Protein AF-A0A0H5LRW3-F1 (afdb_monomer_lite)

Foldseek 3Di:
DDDDDDDDPPPPPPDPAPPAFDDQDQAQWWKWWAFCDDDDLLCPCHGWIKTWHHHPPQKIKIAGPVPGDIFMWGWDKDDPGRQWIKIWIWGDDDPWIKTKMWIGGDPHHFKGKIKIWTCGTDSHTHIGITMMGIDD

Radius of gyration: 20.88 Å; chains: 1; bounding box: 68×50×56 Å

Sequence (136 aa):
MKKLLFVITLCSIGTAGATCNVPENIEGKDFIMAISASYSPTNPMAGNVYKMQYRGDKKYNYKVLNNGNDYSGQYQYKRIADNIGIISSEEMFGEKLAKYTLTLICDNENSGVYFYQQSDGVAGNRSNTSHYYLLN

Secondary structure (DSSP, 8-state):
------------------SS---S--TTEEEEEE--SPPBTTBTTTT-EEEEEE-TTSEEEEEETTT--EEEEEEEEEEEETTEEEEEEEEEETTEEEEEEEEEEEEETTEEEEEEEEEESTT-SEEEEEEEEEE-

pLDDT: mean 87.14, std 14.28, range [41.44, 98.56]

Structure (mmCIF, N/CA/C/O backbone):
data_AF-A0A0H5LRW3-F1
#
_entry.id   AF-A0A0H5LRW3-F1
#
loop_
_atom_site.group_PDB
_atom_site.id
_atom_site.type_symbol
_atom_site.label_atom_id
_atom_site.label_alt_id
_atom_site.label_comp_id
_atom_site.label_asym_id
_atom_site.label_entity_id
_atom_site.label_seq_id
_atom_site.pdbx_PDB_ins_code
_atom_site.Cartn_x
_atom_site.Cartn_y
_atom_site.Cartn_z
_atom_site.occupancy
_atom_site.B_iso_or_equiv
_atom_site.auth_seq_id
_atom_site.auth_comp_id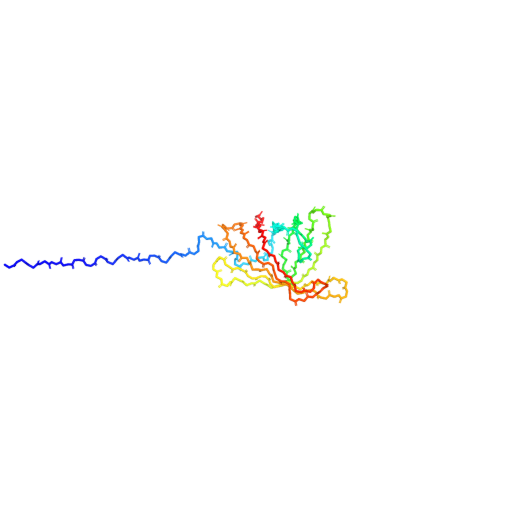
_atom_site.auth_asym_id
_atom_site.auth_atom_id
_atom_site.pdbx_PDB_model_num
ATOM 1 N N . MET A 1 1 ? -50.792 -36.396 37.179 1.00 41.44 1 MET A N 1
ATOM 2 C CA . MET A 1 1 ? -50.216 -36.261 35.822 1.00 41.44 1 MET A CA 1
ATOM 3 C C . MET A 1 1 ? -49.320 -35.022 35.805 1.00 41.44 1 MET A C 1
ATOM 5 O O . MET A 1 1 ? -49.843 -33.917 35.832 1.00 41.44 1 MET A O 1
ATOM 9 N N . LYS A 1 2 ? -47.991 -35.183 35.899 1.00 41.44 2 LYS A N 1
ATOM 10 C CA . LYS A 1 2 ? -47.026 -34.065 35.941 1.00 41.44 2 LYS A CA 1
ATOM 11 C C . LYS A 1 2 ? -46.694 -33.634 34.508 1.00 41.44 2 LYS A C 1
ATOM 13 O O . LYS A 1 2 ? -46.124 -34.422 33.763 1.00 41.44 2 LYS A O 1
ATOM 18 N N . LYS A 1 3 ? -47.071 -32.412 34.122 1.00 45.62 3 LYS A N 1
ATOM 19 C CA . LYS A 1 3 ? -46.666 -31.801 32.848 1.00 45.62 3 LYS A CA 1
ATOM 20 C C . LYS A 1 3 ? -45.232 -31.289 32.992 1.00 45.62 3 LYS A C 1
ATOM 22 O O . LYS A 1 3 ? -44.994 -30.356 33.752 1.00 45.62 3 LYS A O 1
ATOM 27 N N . LEU A 1 4 ? -44.290 -31.929 32.302 1.00 50.56 4 LEU A N 1
ATOM 28 C CA . LEU A 1 4 ? -42.919 -31.444 32.165 1.00 50.56 4 LEU A CA 1
ATOM 29 C C . LEU A 1 4 ? -42.916 -30.339 31.097 1.00 50.56 4 LEU A C 1
ATOM 31 O O . LEU A 1 4 ? -43.215 -30.610 29.936 1.00 50.56 4 LEU A O 1
ATOM 35 N N . LEU A 1 5 ? -42.626 -29.099 31.490 1.00 54.31 5 LEU A N 1
ATOM 36 C CA . LEU A 1 5 ? -42.370 -28.003 30.555 1.00 54.31 5 LEU A CA 1
ATOM 37 C C . LEU A 1 5 ? -40.896 -28.051 30.144 1.00 54.31 5 LEU A C 1
ATOM 39 O O . LEU A 1 5 ? -40.011 -27.859 30.975 1.00 54.31 5 LEU A O 1
ATOM 43 N N . PHE A 1 6 ? -40.647 -28.320 28.864 1.00 52.88 6 PHE A N 1
ATOM 44 C CA . PHE A 1 6 ? -39.332 -28.174 28.248 1.00 52.88 6 PHE A CA 1
ATOM 45 C C . PHE A 1 6 ? -39.111 -26.691 27.935 1.00 52.88 6 PHE A C 1
ATOM 47 O O . PHE A 1 6 ? -39.787 -26.124 27.077 1.00 52.88 6 PHE A O 1
ATOM 54 N N . VAL A 1 7 ? -38.185 -26.054 28.649 1.00 65.38 7 VAL A N 1
ATOM 55 C CA . VAL A 1 7 ? -37.696 -24.713 28.315 1.00 65.38 7 VAL A CA 1
ATOM 56 C C . VAL A 1 7 ? -36.629 -24.882 27.237 1.00 65.38 7 VAL A C 1
ATOM 58 O O . VAL A 1 7 ? -35.582 -25.475 27.486 1.00 65.38 7 VAL A O 1
ATOM 61 N N . ILE A 1 8 ? -36.911 -24.405 26.024 1.00 63.72 8 ILE A N 1
ATOM 62 C CA . ILE A 1 8 ? -35.929 -24.347 24.940 1.00 63.72 8 ILE A CA 1
ATOM 63 C C . ILE A 1 8 ? -35.132 -23.058 25.132 1.00 63.72 8 ILE A C 1
ATOM 65 O O . ILE A 1 8 ? -35.590 -21.969 24.790 1.00 63.72 8 ILE A O 1
ATOM 69 N N . THR A 1 9 ? -33.944 -23.181 25.714 1.00 63.44 9 THR A N 1
ATOM 70 C CA . THR A 1 9 ? -32.976 -22.087 25.800 1.00 63.44 9 THR A CA 1
ATOM 71 C C . THR A 1 9 ? -32.379 -21.869 24.410 1.00 63.44 9 THR A C 1
ATOM 73 O O . THR A 1 9 ? -31.533 -22.642 23.964 1.00 63.44 9 THR A O 1
ATOM 76 N N . LEU A 1 10 ? -32.840 -20.838 23.696 1.00 58.66 10 LEU A N 1
ATOM 77 C CA . LEU A 1 10 ? -32.171 -20.349 22.489 1.00 58.66 10 LEU A CA 1
ATOM 78 C C . LEU A 1 10 ? -30.813 -19.763 22.906 1.00 58.66 10 LEU A C 1
ATOM 80 O O . LEU A 1 10 ? -30.738 -18.632 23.383 1.00 58.66 10 LEU A O 1
ATOM 84 N N . CYS A 1 11 ? -29.734 -20.528 22.746 1.00 56.44 11 CYS A N 1
ATOM 85 C CA . CYS A 1 11 ? -28.394 -19.952 22.734 1.00 56.44 11 CYS A CA 1
ATOM 86 C C . CYS A 1 11 ? -28.262 -19.108 21.465 1.00 56.44 11 CYS A C 1
ATOM 88 O O . CYS A 1 11 ? -28.136 -19.648 20.366 1.00 56.44 11 CYS A O 1
ATOM 90 N N . SER A 1 12 ? -28.307 -17.786 21.616 1.00 57.75 12 SER A N 1
ATOM 91 C CA . SER A 1 12 ? -27.930 -16.844 20.568 1.00 57.75 12 SER A CA 1
ATOM 92 C C . SER A 1 12 ? -26.474 -17.104 20.190 1.00 57.75 12 SER A C 1
ATOM 94 O O . SER A 1 12 ? -25.557 -16.735 20.923 1.00 57.75 12 SER A O 1
ATOM 96 N N . ILE A 1 13 ? -26.257 -17.783 19.066 1.00 62.47 13 ILE A N 1
ATOM 97 C CA . ILE A 1 13 ? -24.934 -17.930 18.466 1.00 62.47 13 ILE A CA 1
ATOM 98 C C . ILE A 1 13 ? -24.568 -16.537 17.954 1.00 62.47 13 ILE A C 1
ATOM 100 O O . ILE A 1 13 ? -25.028 -16.117 16.894 1.00 62.47 13 ILE A O 1
ATOM 104 N N . GLY A 1 14 ? -23.828 -15.775 18.760 1.00 55.84 14 GLY A N 1
ATOM 105 C CA . GLY A 1 14 ? -23.290 -14.491 18.335 1.00 55.84 14 GLY A CA 1
ATOM 106 C C . GLY A 1 14 ? -22.438 -14.708 17.091 1.00 55.84 14 GLY A C 1
ATOM 107 O O . GLY A 1 14 ? -21.555 -15.565 17.078 1.00 55.84 14 GLY A O 1
ATOM 108 N N . THR A 1 15 ? -22.717 -13.961 16.02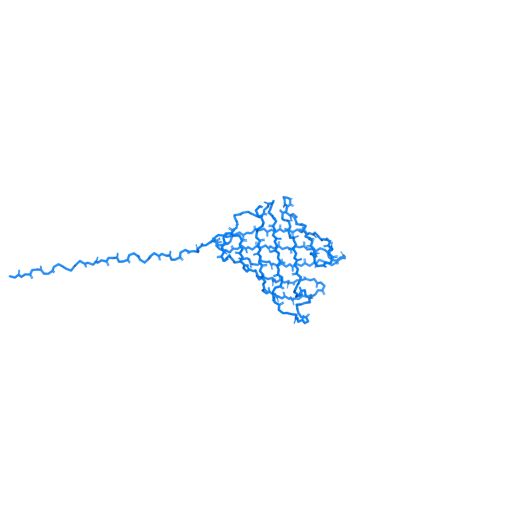8 1.00 59.22 15 THR A N 1
ATOM 109 C CA . THR A 1 15 ? -21.828 -13.896 14.871 1.00 59.22 15 THR A CA 1
ATOM 110 C C . THR A 1 15 ? -20.487 -13.365 15.361 1.00 59.22 15 THR A C 1
ATOM 112 O O . THR A 1 15 ? -20.425 -12.234 15.844 1.00 59.22 15 THR A O 1
ATOM 115 N N . ALA A 1 16 ? -19.431 -14.174 15.282 1.00 61.34 16 ALA A N 1
ATOM 116 C CA . ALA A 1 16 ? -18.072 -13.706 15.514 1.00 61.34 16 ALA A CA 1
ATOM 117 C C . ALA A 1 16 ? -17.736 -12.684 14.417 1.00 61.34 16 ALA A C 1
ATOM 119 O O . ALA A 1 16 ? -17.344 -13.052 13.311 1.00 61.34 16 ALA A O 1
ATOM 120 N N . GLY A 1 17 ? -18.003 -11.407 14.697 1.00 63.78 17 GLY A N 1
ATOM 121 C CA . GLY A 1 17 ? -17.584 -10.298 13.851 1.00 63.78 17 GLY A CA 1
ATOM 122 C C . GLY A 1 17 ? -16.064 -10.217 13.819 1.00 63.78 17 GLY A C 1
ATOM 123 O O . GLY A 1 17 ? -15.387 -10.734 14.713 1.00 63.78 17 GLY A O 1
ATOM 124 N N . ALA A 1 18 ? -15.524 -9.579 12.783 1.00 70.25 18 ALA A N 1
ATOM 125 C CA . ALA A 1 18 ? -14.104 -9.282 12.757 1.00 70.25 18 ALA A CA 1
ATOM 126 C C . ALA A 1 18 ? -13.707 -8.521 14.032 1.00 70.25 18 ALA A C 1
ATOM 128 O O . ALA A 1 18 ? -14.399 -7.602 14.465 1.00 70.25 18 ALA A O 1
ATOM 129 N N . THR A 1 19 ? -12.596 -8.917 14.648 1.00 87.69 19 THR A N 1
ATOM 130 C CA . THR A 1 19 ? -12.130 -8.340 15.919 1.00 87.69 19 THR A CA 1
ATOM 131 C C . THR A 1 19 ? -11.384 -7.020 15.741 1.00 87.69 19 THR A C 1
ATOM 133 O O . THR A 1 19 ? -10.921 -6.447 16.723 1.00 87.69 19 THR A O 1
ATOM 136 N N . CYS A 1 20 ? -11.221 -6.573 14.499 1.00 94.69 20 CYS A N 1
ATOM 137 C CA . CYS A 1 20 ? -10.535 -5.349 14.129 1.00 94.69 20 CYS A CA 1
ATOM 138 C C . CYS A 1 20 ? -11.128 -4.784 12.846 1.00 94.69 20 CYS A C 1
ATOM 140 O O . CYS A 1 20 ? -11.785 -5.502 12.081 1.00 94.69 20 CYS A O 1
ATOM 142 N N . ASN A 1 21 ? -10.827 -3.516 12.591 1.00 96.38 21 ASN A N 1
ATOM 143 C CA . ASN A 1 21 ? -11.214 -2.847 11.365 1.00 96.38 21 ASN A CA 1
ATOM 144 C C . ASN A 1 21 ? -9.997 -2.362 10.578 1.00 96.38 21 ASN A C 1
ATOM 146 O O . ASN A 1 21 ? -9.032 -1.842 11.135 1.00 96.38 21 ASN A O 1
ATOM 150 N N . VAL A 1 22 ? -10.067 -2.466 9.253 1.00 97.38 22 VAL A N 1
ATOM 151 C CA . VAL A 1 22 ? -9.261 -1.595 8.394 1.00 97.38 22 VAL A CA 1
ATOM 152 C C . VAL A 1 22 ? -9.907 -0.202 8.356 1.00 97.38 22 VAL A C 1
ATOM 154 O O . VAL A 1 22 ? -11.130 -0.084 8.511 1.00 97.38 22 VAL A O 1
ATOM 157 N N . PRO A 1 23 ? -9.134 0.871 8.111 1.00 96.25 23 PRO A N 1
ATOM 158 C CA . PRO A 1 23 ? -9.684 2.221 8.074 1.00 96.25 23 PRO A CA 1
ATOM 159 C C . PRO A 1 23 ? -10.827 2.379 7.065 1.00 96.25 23 PRO A C 1
ATOM 161 O O . PRO A 1 23 ? -10.791 1.810 5.976 1.00 96.25 23 PRO A O 1
ATOM 164 N N . GLU A 1 24 ? -11.815 3.218 7.374 1.00 96.25 24 GLU A N 1
ATOM 165 C CA . GLU A 1 24 ? -12.861 3.593 6.405 1.00 96.25 24 GLU A CA 1
ATOM 166 C C . GLU A 1 24 ? -12.306 4.383 5.223 1.00 96.25 24 GLU A C 1
ATOM 168 O O . GLU A 1 24 ? -12.762 4.240 4.090 1.00 96.25 24 GLU A O 1
ATOM 173 N N . ASN A 1 25 ? -11.281 5.184 5.498 1.00 95.88 25 ASN A N 1
ATOM 174 C CA . ASN A 1 25 ? -10.533 5.955 4.528 1.00 95.88 25 ASN A CA 1
ATOM 175 C C . ASN A 1 25 ? -9.045 5.900 4.884 1.00 95.88 25 ASN A C 1
ATOM 177 O O . ASN A 1 25 ? -8.681 5.887 6.064 1.00 95.88 25 ASN A O 1
ATOM 181 N N . ILE A 1 26 ? -8.194 5.894 3.861 1.00 96.94 26 ILE A N 1
ATOM 182 C CA . ILE A 1 26 ? -6.736 5.912 4.013 1.00 96.94 26 ILE A CA 1
ATOM 183 C C . ILE A 1 26 ? -6.107 7.246 3.607 1.00 96.94 26 ILE A C 1
ATOM 185 O O . ILE A 1 26 ? -4.912 7.425 3.803 1.00 96.94 26 ILE A O 1
ATOM 189 N N . GLU A 1 27 ? -6.888 8.192 3.081 1.00 96.88 27 GLU A N 1
ATOM 190 C CA . GLU A 1 27 ? -6.397 9.535 2.774 1.00 96.88 27 GLU A CA 1
ATOM 191 C C . GLU A 1 27 ? -5.813 10.222 4.018 1.00 96.88 27 GLU A C 1
ATOM 193 O O . GLU A 1 27 ? -6.403 10.202 5.099 1.00 96.88 27 GLU A O 1
ATOM 198 N N . GLY A 1 28 ? -4.642 10.835 3.856 1.00 95.19 28 GLY A N 1
ATOM 199 C CA . GLY A 1 28 ? -3.887 11.493 4.917 1.00 95.19 28 GLY A CA 1
ATOM 200 C C . GLY A 1 28 ? -3.175 10.532 5.869 1.00 95.19 28 GLY A C 1
ATOM 201 O O . GLY A 1 28 ? -2.591 10.998 6.843 1.00 95.19 28 GLY A O 1
ATOM 202 N N . LYS A 1 29 ? -3.220 9.216 5.623 1.00 95.50 29 LYS A N 1
ATOM 203 C CA . LYS A 1 29 ? -2.601 8.215 6.495 1.00 95.50 29 LYS A CA 1
ATOM 204 C C . LYS A 1 29 ? -1.258 7.738 5.956 1.00 95.50 29 LYS A C 1
ATOM 206 O O . LYS A 1 29 ? -1.088 7.501 4.755 1.00 95.50 29 LYS A O 1
ATOM 211 N N . ASP A 1 30 ? -0.342 7.520 6.891 1.00 97.00 30 ASP A N 1
ATOM 212 C CA . ASP A 1 30 ? 0.969 6.944 6.634 1.00 97.00 30 ASP A CA 1
ATOM 213 C C . ASP A 1 30 ? 0.967 5.454 7.017 1.00 97.00 30 ASP A C 1
ATOM 215 O O . ASP A 1 30 ? 0.469 5.061 8.073 1.00 97.00 30 ASP A O 1
ATOM 219 N N . PHE A 1 31 ? 1.563 4.619 6.171 1.00 97.88 31 PHE A N 1
ATOM 220 C CA . PHE A 1 31 ? 1.738 3.189 6.409 1.00 97.88 31 PHE A CA 1
ATOM 22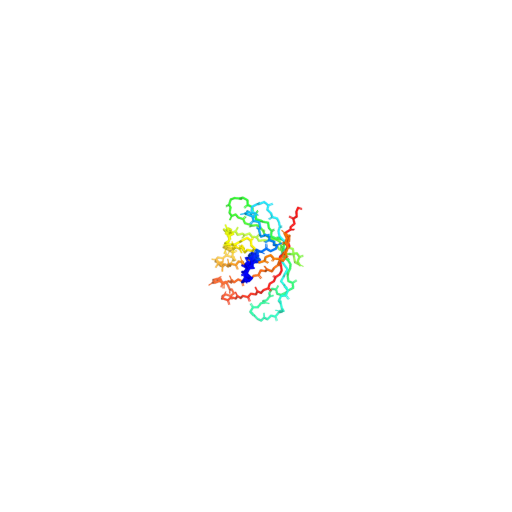1 C C . PHE A 1 31 ? 3.215 2.814 6.328 1.00 97.88 31 PHE A C 1
ATOM 223 O O . PHE A 1 31 ? 3.928 3.247 5.422 1.00 97.88 31 PHE A O 1
ATOM 230 N N . ILE A 1 32 ? 3.660 1.939 7.222 1.00 97.75 32 ILE A N 1
ATOM 231 C CA . ILE A 1 32 ? 4.880 1.156 7.046 1.00 97.75 32 ILE A CA 1
ATOM 232 C C . ILE A 1 32 ? 4.503 -0.171 6.402 1.00 97.75 32 ILE A C 1
ATOM 234 O O . ILE A 1 32 ? 3.733 -0.936 6.972 1.00 97.75 32 ILE A O 1
ATOM 238 N N . MET A 1 33 ? 5.066 -0.453 5.232 1.00 96.44 33 MET A N 1
ATOM 239 C CA . MET A 1 33 ? 4.878 -1.699 4.494 1.00 96.44 33 MET A CA 1
ATOM 240 C C . MET A 1 33 ? 6.184 -2.486 4.542 1.00 96.44 33 MET A C 1
ATOM 242 O O . MET A 1 33 ? 7.164 -2.093 3.912 1.00 96.44 33 MET A O 1
ATOM 246 N N . ALA A 1 34 ? 6.213 -3.581 5.294 1.00 94.38 34 ALA A N 1
ATOM 247 C CA . ALA A 1 34 ? 7.404 -4.401 5.488 1.00 94.38 34 ALA A CA 1
ATOM 248 C C . ALA A 1 34 ? 7.278 -5.711 4.707 1.00 94.38 34 ALA A C 1
ATOM 250 O O . ALA A 1 34 ? 6.404 -6.536 4.997 1.00 94.38 34 ALA A O 1
ATOM 251 N N . ILE A 1 35 ? 8.145 -5.909 3.711 1.00 89.75 35 ILE A N 1
ATOM 252 C CA . ILE A 1 35 ? 8.142 -7.129 2.900 1.00 89.75 35 ILE A CA 1
ATOM 253 C C . ILE A 1 35 ? 8.808 -8.262 3.681 1.00 89.75 35 ILE A C 1
ATOM 255 O O . ILE A 1 35 ? 10.029 -8.414 3.659 1.00 89.75 35 ILE A O 1
ATOM 259 N N . SER A 1 36 ? 7.986 -9.060 4.366 1.00 81.31 36 SER A N 1
ATOM 260 C CA . SER A 1 36 ? 8.421 -10.191 5.195 1.00 81.31 36 SER A CA 1
ATOM 261 C C . SER A 1 36 ? 8.606 -11.500 4.421 1.00 81.31 36 SER A C 1
ATOM 263 O O . SER A 1 36 ? 9.291 -12.399 4.907 1.00 81.31 36 SER A O 1
ATOM 265 N N . ALA A 1 37 ? 8.037 -11.624 3.217 1.00 77.56 37 ALA A N 1
ATOM 266 C CA . ALA A 1 37 ? 8.259 -12.792 2.367 1.00 77.56 37 ALA A CA 1
ATOM 267 C C . ALA A 1 37 ? 9.736 -12.908 1.958 1.00 77.56 37 ALA A C 1
ATOM 269 O O . ALA A 1 37 ? 10.366 -11.915 1.584 1.00 77.56 37 ALA A O 1
ATOM 270 N N . SER A 1 38 ? 10.270 -14.133 1.989 1.00 76.31 38 SER A N 1
ATOM 271 C CA . SER A 1 38 ? 11.652 -14.422 1.598 1.00 76.31 38 SER A CA 1
ATOM 272 C C . SER A 1 38 ? 11.943 -14.023 0.149 1.00 76.31 38 SER A C 1
ATOM 274 O O . SER A 1 38 ? 11.046 -13.961 -0.699 1.00 76.31 38 SER A O 1
ATOM 276 N N . TYR A 1 39 ? 13.221 -13.766 -0.131 1.00 74.50 39 TYR A N 1
ATOM 277 C CA . TYR A 1 39 ? 13.686 -13.461 -1.479 1.00 74.50 39 TYR A CA 1
ATOM 278 C C . TYR A 1 39 ? 13.426 -14.630 -2.428 1.00 74.50 39 TYR A C 1
ATOM 280 O O . TYR A 1 39 ? 13.713 -15.787 -2.118 1.00 74.50 39 TYR A O 1
ATOM 288 N N . SER A 1 40 ? 12.942 -14.303 -3.618 1.00 71.44 40 SER A N 1
ATOM 289 C CA . SER A 1 40 ? 12.915 -15.195 -4.770 1.00 71.44 40 SER A CA 1
ATOM 290 C C . SER A 1 40 ? 13.035 -14.353 -6.045 1.00 71.44 40 SER A C 1
ATOM 292 O O . SER A 1 40 ? 12.793 -13.143 -5.996 1.00 71.44 40 SER A O 1
ATOM 294 N N . PRO A 1 41 ? 13.330 -14.948 -7.214 1.00 71.81 41 PRO A N 1
ATOM 295 C CA . PRO A 1 41 ? 13.288 -14.216 -8.482 1.00 71.81 41 PRO A CA 1
ATOM 296 C C . PRO A 1 41 ? 11.940 -13.519 -8.749 1.00 71.81 41 PRO A C 1
ATOM 298 O O . PRO A 1 41 ? 11.894 -12.503 -9.435 1.00 71.81 41 PRO A O 1
ATOM 301 N N . THR A 1 42 ? 10.846 -14.030 -8.175 1.00 70.38 42 THR A N 1
ATOM 302 C CA . THR A 1 42 ? 9.500 -13.443 -8.273 1.00 70.38 42 THR A CA 1
ATOM 303 C C . THR A 1 42 ? 9.200 -12.414 -7.173 1.00 70.38 42 THR A C 1
ATOM 305 O O . THR A 1 42 ? 8.225 -11.674 -7.284 1.00 70.38 42 THR A O 1
ATOM 308 N N . ASN A 1 43 ? 10.036 -12.330 -6.132 1.00 70.06 43 ASN A N 1
ATOM 309 C CA . ASN A 1 43 ? 9.985 -11.341 -5.055 1.00 70.06 43 ASN A CA 1
ATOM 310 C C . ASN A 1 43 ? 11.375 -10.705 -4.833 1.00 70.06 43 ASN A C 1
ATOM 312 O O . ASN A 1 43 ? 12.027 -10.952 -3.812 1.00 70.06 43 ASN A O 1
ATOM 316 N N . PRO A 1 44 ? 11.846 -9.861 -5.768 1.00 71.62 44 PRO A N 1
ATOM 317 C CA . PRO A 1 44 ? 13.150 -9.215 -5.638 1.00 71.62 44 PRO A CA 1
ATOM 318 C C . PRO A 1 44 ? 13.198 -8.182 -4.504 1.00 71.62 44 PRO A C 1
ATOM 320 O O . PRO A 1 44 ? 14.272 -7.704 -4.159 1.00 71.62 44 PRO A O 1
ATOM 323 N N . MET A 1 45 ? 12.043 -7.824 -3.932 1.00 79.44 45 MET A N 1
ATOM 324 C CA . MET A 1 45 ? 11.911 -6.745 -2.955 1.00 79.44 45 MET A CA 1
ATOM 325 C C . MET A 1 45 ? 11.905 -7.234 -1.499 1.00 79.44 45 MET A C 1
ATOM 327 O O . MET A 1 45 ? 11.604 -6.452 -0.599 1.00 79.44 45 MET A O 1
ATOM 331 N N . ALA A 1 46 ? 12.203 -8.512 -1.257 1.00 83.00 46 ALA A N 1
ATOM 332 C CA . ALA A 1 46 ? 12.259 -9.089 0.083 1.00 83.00 46 ALA A CA 1
ATOM 333 C C . ALA A 1 46 ? 13.135 -8.269 1.043 1.00 83.00 46 ALA A C 1
ATOM 335 O O . ALA A 1 46 ? 14.240 -7.858 0.693 1.00 83.00 46 ALA A O 1
ATOM 336 N N . GLY A 1 47 ? 12.638 -8.040 2.261 1.00 85.06 47 GLY A N 1
ATOM 337 C CA . GLY A 1 47 ? 13.336 -7.266 3.290 1.00 85.06 47 GLY A CA 1
ATOM 338 C C . GLY A 1 47 ? 13.267 -5.745 3.119 1.00 85.06 47 GLY A C 1
ATOM 339 O O . GLY A 1 47 ? 13.749 -5.019 3.991 1.00 85.06 47 GLY A O 1
ATOM 340 N N . ASN A 1 48 ? 12.658 -5.236 2.042 1.00 90.31 48 ASN A N 1
ATOM 341 C CA . ASN A 1 48 ? 12.411 -3.804 1.928 1.00 90.31 48 ASN A CA 1
ATOM 342 C C . ASN A 1 48 ? 11.291 -3.351 2.862 1.00 90.31 48 ASN A C 1
ATOM 344 O O . ASN A 1 48 ? 10.290 -4.044 3.072 1.00 90.31 48 ASN A O 1
ATOM 348 N N . VAL A 1 49 ? 11.461 -2.137 3.368 1.00 94.56 49 VAL A N 1
ATOM 349 C CA . VAL A 1 49 ? 10.476 -1.418 4.162 1.00 94.56 49 VAL A CA 1
ATOM 350 C C . VAL A 1 49 ? 10.141 -0.120 3.446 1.00 94.56 49 VAL A C 1
ATOM 352 O O . VAL A 1 49 ? 11.027 0.671 3.110 1.00 94.56 49 VAL A O 1
ATOM 355 N N . TYR A 1 50 ? 8.854 0.109 3.222 1.00 95.75 50 TYR A N 1
ATOM 356 C CA . TYR A 1 50 ? 8.354 1.327 2.599 1.00 95.75 50 TYR A CA 1
ATOM 357 C C . TYR A 1 50 ? 7.579 2.153 3.605 1.00 95.75 50 TYR A C 1
ATOM 359 O O . TYR A 1 50 ? 6.748 1.616 4.332 1.00 95.75 50 TYR A O 1
ATOM 367 N N . LYS A 1 51 ? 7.798 3.466 3.598 1.00 97.44 51 LYS A N 1
ATOM 368 C CA . LYS A 1 51 ? 6.856 4.412 4.188 1.00 97.44 51 LYS A CA 1
ATOM 369 C C . LYS A 1 51 ? 5.953 4.931 3.075 1.00 97.44 51 LYS A C 1
ATOM 371 O O . LYS A 1 51 ? 6.395 5.758 2.283 1.00 97.44 51 LYS A O 1
ATOM 376 N N . MET A 1 52 ? 4.725 4.430 3.010 1.00 97.62 52 MET A N 1
ATOM 377 C CA . MET A 1 52 ? 3.679 4.898 2.099 1.00 97.62 52 MET A CA 1
ATOM 378 C C . MET A 1 52 ? 2.914 6.049 2.748 1.00 97.62 52 MET A C 1
ATOM 380 O O . MET A 1 52 ? 2.570 5.970 3.923 1.00 97.62 52 MET A O 1
ATOM 384 N N . GLN A 1 53 ? 2.589 7.073 1.973 1.00 97.56 53 GLN A N 1
ATOM 385 C CA . GLN A 1 53 ? 1.690 8.151 2.359 1.00 97.56 53 GLN A CA 1
ATOM 386 C C . GLN A 1 53 ? 0.590 8.265 1.309 1.00 97.56 53 GLN A C 1
ATOM 388 O O . GLN A 1 53 ? 0.859 8.644 0.166 1.00 97.56 53 GLN A O 1
ATOM 393 N N . TYR A 1 54 ? -0.647 7.967 1.698 1.00 97.12 54 TYR A N 1
ATOM 394 C CA . TYR A 1 54 ? -1.814 8.116 0.832 1.00 97.12 54 TYR A CA 1
ATOM 395 C C . TYR A 1 54 ? -2.361 9.527 0.980 1.00 97.12 54 TYR A C 1
ATOM 397 O O . TYR A 1 54 ? -2.826 9.920 2.044 1.00 97.12 54 TYR A O 1
ATOM 405 N N . ARG A 1 55 ? -2.277 10.323 -0.077 1.00 95.12 55 ARG A N 1
ATOM 406 C CA . ARG A 1 55 ? -2.652 11.737 -0.066 1.00 95.12 55 ARG A CA 1
ATOM 407 C C . ARG A 1 55 ? -4.065 11.920 -0.614 1.00 95.12 55 ARG A C 1
ATOM 409 O O . ARG A 1 55 ? -4.606 11.035 -1.284 1.00 95.12 55 ARG A O 1
ATOM 416 N N . GLY A 1 56 ? -4.656 13.080 -0.340 1.00 90.50 56 GLY A N 1
ATOM 417 C CA . GLY A 1 56 ? -5.827 13.533 -1.093 1.00 90.50 56 GLY A CA 1
ATOM 418 C C . GLY A 1 56 ? -5.451 13.791 -2.540 1.00 90.50 56 GLY A C 1
ATOM 419 O O . GLY A 1 56 ? -4.279 14.030 -2.793 1.00 90.50 56 GLY A O 1
ATOM 420 N N . ASP A 1 57 ? -6.441 13.764 -3.441 1.00 92.81 57 ASP A N 1
ATOM 421 C CA . ASP A 1 57 ? -6.309 13.770 -4.915 1.00 92.81 57 ASP A CA 1
ATOM 422 C C . ASP A 1 57 ? -6.065 12.408 -5.595 1.00 92.81 57 ASP A C 1
ATOM 424 O O . ASP A 1 57 ? -5.816 12.360 -6.800 1.00 92.81 57 ASP A O 1
ATOM 428 N N . LYS A 1 58 ? -6.224 11.300 -4.855 1.00 95.44 58 LYS A N 1
ATOM 429 C CA . LYS A 1 58 ? -5.988 9.924 -5.333 1.00 95.44 58 LYS A CA 1
ATOM 430 C C . LYS A 1 58 ? -4.522 9.627 -5.670 1.00 95.44 58 LYS A C 1
ATOM 432 O O . LYS A 1 58 ? -4.262 8.704 -6.439 1.00 95.44 58 LYS A O 1
ATOM 437 N N . LYS A 1 59 ? -3.553 10.344 -5.091 1.00 97.25 59 LYS A N 1
ATOM 438 C CA . LYS A 1 59 ? -2.121 10.016 -5.207 1.00 97.25 59 LYS A CA 1
ATOM 439 C C . LYS A 1 59 ? -1.525 9.471 -3.924 1.00 97.25 59 LYS A C 1
ATOM 441 O O . LYS A 1 59 ? -1.933 9.824 -2.824 1.00 97.25 59 LYS A O 1
ATOM 446 N N . TYR A 1 60 ? -0.490 8.662 -4.062 1.00 97.75 60 TYR A N 1
ATOM 447 C CA . TYR A 1 60 ? 0.385 8.309 -2.955 1.00 97.75 60 TYR A CA 1
ATOM 448 C C . TYR A 1 60 ? 1.823 8.678 -3.287 1.00 97.75 60 TYR A C 1
ATOM 450 O O . TYR A 1 60 ? 2.225 8.713 -4.450 1.00 97.75 60 TYR A O 1
ATOM 458 N N . ASN A 1 61 ? 2.595 8.906 -2.236 1.00 96.94 61 ASN A N 1
ATOM 459 C CA . ASN A 1 61 ? 4.047 8.922 -2.285 1.00 96.94 61 ASN A CA 1
ATOM 460 C C . ASN A 1 61 ? 4.554 7.756 -1.446 1.00 96.94 61 ASN A C 1
ATOM 462 O O . ASN A 1 61 ? 3.909 7.383 -0.464 1.00 96.94 61 ASN A O 1
ATOM 466 N N . TYR A 1 62 ? 5.717 7.209 -1.768 1.00 96.50 62 TYR A N 1
ATOM 467 C CA . TYR A 1 62 ? 6.403 6.351 -0.819 1.00 96.50 62 TYR A CA 1
ATOM 468 C C . TYR A 1 62 ? 7.905 6.479 -0.887 1.00 96.50 62 TYR A C 1
ATOM 470 O O . TYR A 1 62 ? 8.487 6.721 -1.942 1.00 96.50 62 TYR A O 1
ATOM 478 N N . LYS A 1 63 ? 8.512 6.261 0.274 1.00 96.25 63 LYS A N 1
ATOM 479 C CA . LYS A 1 63 ? 9.952 6.187 0.438 1.00 96.25 63 LYS A CA 1
ATOM 480 C C . LYS A 1 63 ? 10.364 4.761 0.735 1.00 96.25 63 LYS A C 1
ATOM 482 O O . LYS A 1 63 ? 9.807 4.127 1.634 1.00 96.25 63 LYS A O 1
ATOM 487 N N . VAL A 1 64 ? 11.379 4.276 0.038 1.00 94.94 64 VAL A N 1
ATOM 488 C CA . VAL A 1 64 ? 12.070 3.037 0.384 1.00 94.94 64 VAL A CA 1
ATOM 489 C C . VAL A 1 64 ? 13.064 3.347 1.488 1.00 94.94 64 VAL A C 1
ATOM 491 O O . VAL A 1 64 ? 14.071 4.012 1.266 1.00 94.94 64 VAL A O 1
ATOM 494 N N . LEU A 1 65 ? 12.788 2.887 2.704 1.00 93.69 65 LEU A N 1
ATOM 495 C CA . LEU A 1 65 ? 13.594 3.247 3.871 1.00 93.69 65 LEU A CA 1
ATOM 496 C C . LEU A 1 65 ? 15.006 2.650 3.811 1.00 93.69 65 LEU A C 1
ATOM 498 O O . LEU A 1 65 ? 15.934 3.241 4.352 1.00 93.69 65 LEU A O 1
ATOM 502 N N . ASN A 1 66 ? 15.179 1.524 3.115 1.00 89.38 66 ASN A N 1
ATOM 503 C CA . ASN A 1 66 ? 16.461 0.830 2.989 1.00 89.38 66 ASN A CA 1
ATOM 504 C C . ASN A 1 66 ? 17.495 1.604 2.155 1.00 89.38 66 ASN A C 1
ATOM 506 O O . ASN A 1 66 ? 18.683 1.525 2.448 1.00 89.38 66 ASN A O 1
ATOM 510 N N . ASN A 1 67 ? 17.066 2.308 1.101 1.00 90.06 67 ASN A N 1
ATOM 511 C CA . ASN A 1 67 ? 17.973 2.986 0.163 1.00 90.06 67 ASN A CA 1
ATOM 512 C C . ASN A 1 67 ? 17.669 4.479 -0.033 1.00 90.06 67 ASN A C 1
ATOM 514 O O . ASN A 1 67 ? 18.437 5.179 -0.682 1.00 90.06 67 ASN A O 1
ATOM 518 N N . GLY A 1 68 ? 16.578 4.974 0.549 1.00 91.00 68 GLY A N 1
ATOM 519 C CA . GLY A 1 68 ? 16.188 6.374 0.516 1.00 91.00 68 GLY A CA 1
ATOM 520 C C . GLY A 1 68 ? 15.437 6.816 -0.737 1.00 91.00 68 GLY A C 1
ATOM 521 O O . GLY A 1 68 ? 15.051 7.978 -0.767 1.00 91.00 68 GLY A O 1
ATOM 522 N N . ASN A 1 69 ? 15.206 5.943 -1.722 1.00 91.94 69 ASN A N 1
ATOM 523 C CA . ASN A 1 69 ? 14.521 6.315 -2.961 1.00 91.94 69 ASN A CA 1
ATOM 524 C C . ASN A 1 69 ? 13.061 6.700 -2.705 1.00 91.94 69 ASN A C 1
ATOM 526 O O . ASN A 1 69 ? 12.371 6.046 -1.920 1.00 91.94 69 ASN A O 1
ATOM 530 N N . ASP A 1 70 ? 12.587 7.692 -3.451 1.00 94.62 70 ASP A N 1
ATOM 531 C CA . ASP A 1 70 ? 11.217 8.186 -3.398 1.00 94.62 70 ASP A CA 1
ATOM 532 C C . ASP A 1 70 ? 10.489 7.907 -4.714 1.00 94.62 70 ASP A C 1
ATOM 534 O O . ASP A 1 70 ? 11.045 8.044 -5.805 1.00 94.62 70 ASP A O 1
ATOM 538 N N . TYR A 1 71 ? 9.223 7.531 -4.594 1.00 93.94 71 TYR A N 1
ATOM 539 C CA . TYR A 1 71 ? 8.348 7.188 -5.705 1.00 93.94 71 TYR A CA 1
ATOM 540 C C . TYR A 1 71 ? 6.946 7.737 -5.449 1.00 93.94 71 TYR A C 1
ATOM 542 O O . TYR A 1 71 ? 6.591 8.127 -4.331 1.00 93.94 71 TYR A O 1
ATOM 550 N N . SER A 1 72 ? 6.131 7.761 -6.497 1.00 96.31 72 SER A N 1
ATOM 551 C CA . SER A 1 72 ? 4.757 8.243 -6.419 1.00 96.31 72 SER A CA 1
ATOM 552 C C . SER A 1 72 ? 3.878 7.550 -7.444 1.00 96.31 72 SER A C 1
ATOM 554 O O . SER A 1 72 ? 4.356 7.157 -8.508 1.00 96.31 72 SER A O 1
ATOM 556 N N . GLY A 1 73 ? 2.589 7.470 -7.150 1.00 96.69 73 GLY A N 1
ATOM 557 C CA . GLY A 1 73 ? 1.605 6.906 -8.057 1.00 96.69 73 GLY A CA 1
ATOM 558 C C . GLY A 1 73 ? 0.196 7.356 -7.716 1.00 96.69 73 GLY A C 1
ATOM 559 O O . GLY A 1 73 ? -0.017 8.257 -6.901 1.00 96.69 73 GLY A O 1
ATOM 560 N N . GLN A 1 74 ? -0.773 6.725 -8.362 1.00 97.94 74 GLN A N 1
ATOM 561 C CA . GLN A 1 74 ? -2.195 6.944 -8.126 1.00 97.94 74 GLN A CA 1
ATOM 562 C C . GLN A 1 74 ? -2.803 5.734 -7.432 1.00 97.94 74 GLN A C 1
ATOM 564 O O . GLN A 1 74 ? -2.393 4.608 -7.700 1.00 97.94 74 GLN A O 1
ATOM 569 N N . TYR A 1 75 ? -3.794 5.952 -6.570 1.00 98.31 75 TYR A N 1
ATOM 570 C CA . TYR A 1 75 ? -4.498 4.877 -5.883 1.00 98.31 75 TYR A CA 1
ATOM 571 C C . TYR A 1 75 ? -6.012 5.065 -5.854 1.00 98.31 75 TYR A C 1
ATOM 573 O O . TYR A 1 75 ? -6.553 6.166 -5.960 1.00 98.31 75 TYR A O 1
ATOM 581 N N . GLN A 1 76 ? -6.701 3.954 -5.628 1.00 98.25 76 GLN A N 1
ATOM 582 C CA . GLN A 1 76 ? -8.085 3.913 -5.182 1.00 98.25 76 GLN A CA 1
ATOM 583 C C . GLN A 1 76 ? -8.196 2.948 -4.010 1.00 98.25 76 GLN A C 1
ATOM 585 O O . GLN A 1 76 ? -7.661 1.842 -4.069 1.00 98.25 76 GLN A O 1
ATOM 590 N N . TYR A 1 77 ? -8.909 3.361 -2.964 1.00 98.38 77 TYR A N 1
ATOM 591 C CA . TYR A 1 77 ? -9.167 2.536 -1.792 1.00 98.38 77 TYR A CA 1
ATOM 592 C C . TYR A 1 77 ? -10.636 2.138 -1.704 1.00 98.38 77 TYR A C 1
ATOM 594 O O . TYR A 1 77 ? -11.527 2.953 -1.950 1.00 98.38 77 TYR A O 1
ATOM 602 N N . LYS A 1 78 ? -10.887 0.890 -1.311 1.00 98.25 78 LYS A N 1
ATOM 603 C CA . LYS A 1 78 ? -12.220 0.393 -0.982 1.00 98.25 78 LYS A CA 1
ATOM 604 C C . LYS A 1 78 ? -12.148 -0.570 0.198 1.00 98.25 78 LYS A C 1
ATOM 606 O O . LYS A 1 78 ? -11.505 -1.613 0.096 1.00 98.25 78 LYS A O 1
ATOM 611 N N . ARG A 1 79 ? -12.880 -0.277 1.275 1.00 97.94 79 ARG A N 1
ATOM 612 C CA . ARG A 1 79 ? -13.196 -1.267 2.312 1.00 97.94 79 ARG A CA 1
ATOM 613 C C . ARG A 1 79 ? -14.301 -2.191 1.797 1.00 97.94 79 ARG A C 1
ATOM 615 O O . ARG A 1 79 ? -15.355 -1.707 1.383 1.00 97.94 79 ARG A O 1
ATOM 622 N N . ILE A 1 80 ? -14.051 -3.498 1.765 1.00 97.50 80 ILE A N 1
ATOM 623 C CA . ILE A 1 80 ? -15.015 -4.503 1.269 1.00 97.50 80 ILE A CA 1
ATOM 624 C C . ILE A 1 80 ? -15.627 -5.354 2.386 1.00 97.50 80 ILE A C 1
ATOM 626 O O . ILE A 1 80 ? -16.686 -5.939 2.188 1.00 97.50 80 ILE A O 1
ATOM 630 N N . ALA A 1 81 ? -14.978 -5.388 3.545 1.00 96.88 81 ALA A N 1
ATOM 631 C CA . ALA A 1 81 ? -15.478 -5.910 4.810 1.00 96.88 81 ALA A CA 1
ATOM 632 C C . ALA A 1 81 ? -14.793 -5.133 5.940 1.00 96.88 81 ALA A C 1
ATOM 634 O O . ALA A 1 81 ? -13.776 -4.484 5.693 1.00 96.88 81 ALA A O 1
ATOM 635 N N . ASP A 1 82 ? -15.310 -5.217 7.162 1.00 96.12 82 ASP A N 1
ATOM 636 C CA . ASP A 1 82 ? -14.768 -4.501 8.325 1.00 96.12 82 ASP A CA 1
ATOM 637 C C . ASP A 1 82 ? -13.249 -4.672 8.459 1.00 96.12 82 ASP A C 1
ATOM 639 O O . ASP A 1 82 ? -12.522 -3.688 8.565 1.00 96.12 82 ASP A O 1
ATOM 643 N N . ASN A 1 83 ? -12.749 -5.898 8.295 1.00 97.25 83 ASN A N 1
ATOM 644 C CA . ASN A 1 83 ? -11.330 -6.245 8.364 1.00 97.25 83 ASN A CA 1
ATOM 645 C C . ASN A 1 83 ? -10.596 -6.331 7.020 1.00 97.25 83 ASN A C 1
ATOM 647 O O . ASN A 1 83 ? -9.438 -6.748 7.022 1.00 97.25 83 ASN A O 1
ATOM 651 N N . ILE A 1 84 ? -11.229 -5.999 5.887 1.00 97.94 84 ILE A N 1
ATOM 652 C CA . ILE A 1 84 ? -10.620 -6.169 4.557 1.00 97.94 84 ILE A CA 1
ATOM 653 C C . ILE A 1 84 ? -10.714 -4.893 3.723 1.00 97.94 84 ILE A C 1
ATOM 655 O O . ILE A 1 84 ? -11.800 -4.406 3.389 1.00 97.94 84 ILE A O 1
ATOM 659 N N . GLY A 1 85 ? -9.548 -4.399 3.309 1.00 98.25 85 GLY A N 1
ATOM 660 C CA . GLY A 1 85 ? -9.393 -3.225 2.453 1.00 98.25 85 GLY A CA 1
ATOM 661 C C . GLY A 1 85 ? -8.646 -3.560 1.169 1.00 98.25 85 GLY A C 1
ATOM 662 O O . GLY A 1 85 ? -7.733 -4.377 1.172 1.00 98.25 85 GLY A O 1
ATOM 663 N N . ILE A 1 86 ? -9.010 -2.920 0.063 1.00 98.56 86 ILE A N 1
ATOM 664 C CA . ILE A 1 86 ? -8.335 -3.073 -1.228 1.00 98.56 86 ILE A CA 1
ATOM 665 C C . ILE A 1 86 ? -7.785 -1.721 -1.659 1.00 98.56 86 ILE A C 1
ATOM 667 O O . ILE A 1 86 ? -8.530 -0.745 -1.736 1.00 98.56 86 ILE A O 1
ATOM 671 N N . ILE A 1 87 ? -6.497 -1.686 -1.988 1.00 98.38 87 ILE A N 1
ATOM 672 C CA . ILE A 1 87 ? -5.813 -0.540 -2.588 1.00 98.38 87 ILE A CA 1
ATOM 673 C C . ILE A 1 87 ? -5.409 -0.938 -4.001 1.00 98.38 87 ILE A C 1
ATOM 675 O O . ILE A 1 87 ? -4.572 -1.818 -4.178 1.00 98.38 87 ILE A O 1
ATOM 679 N N . SER A 1 88 ? -6.016 -0.320 -5.007 1.00 98.00 88 SER A N 1
ATOM 680 C CA . SER A 1 88 ? -5.612 -0.479 -6.408 1.00 98.00 88 SER A CA 1
ATOM 681 C C . SER A 1 88 ? -4.700 0.671 -6.790 1.00 98.00 88 SER A C 1
ATOM 683 O O . SER A 1 88 ? -5.087 1.819 -6.585 1.00 98.00 88 SER A O 1
ATOM 685 N N . SER A 1 89 ? -3.531 0.369 -7.345 1.00 97.50 89 SER A N 1
ATOM 686 C CA . SER A 1 89 ? -2.470 1.339 -7.594 1.00 97.50 89 SER A CA 1
ATOM 687 C C . SER A 1 89 ? -1.957 1.293 -9.027 1.00 97.50 89 SER A C 1
ATOM 689 O O . SER A 1 89 ? -1.865 0.233 -9.653 1.00 97.50 89 SER A O 1
ATOM 691 N N . GLU A 1 90 ? -1.567 2.466 -9.509 1.00 96.00 90 GLU A N 1
ATOM 692 C CA . GLU A 1 90 ? -0.925 2.682 -10.800 1.00 96.00 90 GLU A CA 1
ATOM 693 C C . GLU A 1 90 ? 0.342 3.526 -10.614 1.00 96.00 90 GLU A C 1
ATOM 695 O O . GLU A 1 90 ? 0.293 4.607 -10.020 1.00 96.00 90 GLU A O 1
ATOM 700 N N . GLU A 1 91 ? 1.473 3.044 -11.130 1.00 93.44 91 GLU A N 1
ATOM 701 C CA . GLU A 1 91 ? 2.790 3.668 -10.955 1.00 93.44 91 GLU A CA 1
ATOM 702 C C . GLU A 1 91 ? 3.597 3.678 -12.251 1.00 93.44 91 GLU A C 1
ATOM 704 O O . GLU A 1 91 ? 3.672 2.667 -12.947 1.00 93.44 91 GLU A O 1
ATOM 709 N N . MET A 1 92 ? 4.236 4.804 -12.569 1.00 89.44 92 MET A N 1
ATOM 710 C CA . MET A 1 92 ? 5.105 4.911 -13.742 1.00 89.44 92 MET A CA 1
ATOM 711 C C . MET A 1 92 ? 6.556 4.600 -13.372 1.00 89.44 92 MET A C 1
ATOM 713 O O . MET A 1 92 ? 7.174 5.316 -12.589 1.00 89.44 92 MET A O 1
ATOM 717 N N . PHE A 1 93 ? 7.124 3.578 -14.009 1.00 82.81 93 PHE A N 1
ATOM 718 C CA . PHE A 1 93 ? 8.553 3.274 -13.973 1.00 82.81 93 PHE A CA 1
ATOM 719 C C . PHE A 1 93 ? 9.175 3.634 -15.324 1.00 82.81 93 PHE A C 1
ATOM 721 O O . PHE A 1 93 ? 9.174 2.836 -16.267 1.00 82.81 93 PHE A O 1
ATOM 728 N N . GLY A 1 94 ? 9.676 4.867 -15.436 1.00 84.06 94 GLY A N 1
ATOM 729 C CA . GLY A 1 94 ? 10.053 5.442 -16.728 1.00 84.06 94 GLY A CA 1
ATOM 730 C C . GLY A 1 94 ? 8.815 5.602 -17.614 1.00 84.06 94 GLY A C 1
ATOM 731 O O . GLY A 1 94 ? 7.846 6.235 -17.210 1.00 84.06 94 GLY A O 1
ATOM 732 N N . GLU A 1 95 ? 8.826 4.995 -18.799 1.00 85.44 95 GLU A N 1
ATOM 733 C CA . GLU A 1 95 ? 7.692 5.021 -19.741 1.00 85.44 95 GLU A CA 1
ATOM 734 C C . GLU A 1 95 ? 6.696 3.868 -19.535 1.00 85.44 95 GLU A C 1
ATOM 736 O O . GLU A 1 95 ? 5.677 3.792 -20.220 1.00 85.44 95 GLU A O 1
ATOM 741 N N . LYS A 1 96 ? 6.973 2.945 -18.605 1.00 87.75 96 LYS A N 1
ATOM 742 C CA . LYS A 1 96 ? 6.146 1.753 -18.387 1.00 87.75 96 LYS A CA 1
ATOM 743 C C . L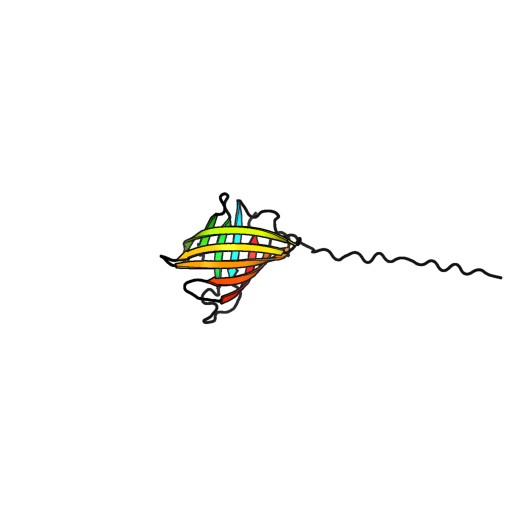YS A 1 96 ? 5.244 1.925 -17.174 1.00 87.75 96 LYS A C 1
ATOM 745 O O . LYS A 1 96 ? 5.723 2.153 -16.065 1.00 87.75 96 LYS A O 1
ATOM 750 N N . LEU A 1 97 ? 3.946 1.741 -17.391 1.00 90.31 97 LEU A N 1
ATOM 751 C CA . LEU A 1 97 ? 2.950 1.703 -16.330 1.00 90.31 97 LEU A CA 1
ATOM 752 C C . LEU A 1 97 ? 2.974 0.335 -15.640 1.00 90.31 97 LEU A C 1
ATOM 754 O O . LEU A 1 97 ? 2.899 -0.700 -16.298 1.00 90.31 97 LEU A O 1
ATOM 758 N N . ALA A 1 98 ? 3.063 0.332 -14.317 1.00 91.94 98 ALA A N 1
ATOM 759 C CA . ALA A 1 98 ? 2.835 -0.835 -13.482 1.00 91.94 98 ALA A CA 1
ATOM 760 C C . ALA A 1 98 ? 1.473 -0.714 -12.801 1.00 91.94 98 ALA A C 1
ATOM 762 O O . ALA A 1 98 ? 1.121 0.348 -12.278 1.00 91.94 98 ALA A O 1
ATOM 763 N N . LYS A 1 99 ? 0.723 -1.816 -12.782 1.00 94.94 99 LYS A N 1
ATOM 764 C CA . LYS A 1 99 ? -0.576 -1.909 -12.108 1.00 94.94 99 LYS A CA 1
ATOM 765 C C . LYS A 1 99 ? -0.525 -2.989 -11.053 1.00 94.94 99 LYS A C 1
ATOM 767 O O . LYS A 1 99 ? -0.125 -4.121 -11.340 1.00 94.94 99 LYS A O 1
ATOM 772 N N . TYR A 1 100 ? -0.924 -2.646 -9.837 1.00 95.25 100 TYR A N 1
ATOM 773 C CA . TYR A 1 100 ? -0.910 -3.593 -8.735 1.00 95.25 100 TYR A CA 1
ATOM 774 C C . TYR A 1 100 ? -2.020 -3.335 -7.721 1.00 95.25 100 TYR A C 1
ATOM 776 O O . TYR A 1 100 ? -2.598 -2.253 -7.649 1.00 95.25 100 TYR A O 1
ATOM 784 N N . THR A 1 101 ? -2.315 -4.353 -6.925 1.00 97.25 101 THR A N 1
ATOM 785 C CA . THR A 1 101 ? -3.318 -4.319 -5.866 1.00 97.25 101 THR A CA 1
ATOM 786 C C . THR A 1 101 ? -2.697 -4.760 -4.550 1.00 97.25 101 THR A C 1
ATOM 788 O O . THR A 1 101 ? -1.921 -5.714 -4.515 1.00 97.25 101 THR A O 1
ATOM 791 N N . LEU A 1 102 ? -3.063 -4.080 -3.466 1.00 97.62 102 LEU A N 1
ATOM 792 C CA . LEU A 1 102 ? -2.791 -4.483 -2.092 1.00 97.62 102 LEU A CA 1
ATOM 793 C C . LEU A 1 102 ? -4.118 -4.859 -1.436 1.00 97.62 102 LEU A C 1
ATOM 795 O O . LEU A 1 102 ? -5.006 -4.017 -1.315 1.00 97.62 102 LEU A O 1
ATOM 799 N N . THR A 1 103 ? -4.254 -6.108 -1.008 1.00 98.31 103 THR A N 1
ATOM 800 C CA . THR A 1 103 ? -5.392 -6.550 -0.193 1.00 98.31 103 THR A CA 1
ATOM 801 C C . THR A 1 103 ? -4.957 -6.579 1.260 1.00 98.31 103 THR A C 1
ATOM 803 O O . THR A 1 103 ? -4.150 -7.428 1.623 1.00 98.31 103 THR A O 1
ATOM 806 N N . LEU A 1 104 ? -5.452 -5.642 2.062 1.00 98.31 104 LEU A N 1
ATOM 807 C CA . LEU A 1 104 ? -5.187 -5.524 3.492 1.00 98.31 104 LEU A CA 1
ATOM 808 C C . LEU A 1 104 ? -6.138 -6.426 4.278 1.00 98.31 104 LEU A C 1
ATOM 810 O O . LEU A 1 104 ? -7.339 -6.422 4.006 1.00 98.31 104 LEU A O 1
ATOM 814 N N . ILE A 1 105 ? -5.613 -7.133 5.273 1.00 97.56 105 ILE A N 1
ATOM 815 C CA . ILE A 1 105 ? -6.381 -7.874 6.276 1.00 97.56 105 ILE A CA 1
ATOM 816 C C . ILE A 1 105 ? -5.833 -7.477 7.646 1.00 97.56 105 ILE A C 1
ATOM 818 O O . ILE A 1 105 ? -4.635 -7.639 7.883 1.00 97.56 105 ILE A O 1
ATOM 822 N N . CYS A 1 106 ? -6.677 -6.936 8.526 1.00 97.50 106 CYS A N 1
ATOM 823 C CA . CYS A 1 106 ? -6.217 -6.476 9.837 1.00 97.50 106 CYS A CA 1
ATOM 824 C C . CYS A 1 106 ? -5.965 -7.631 10.814 1.00 97.50 106 CYS A C 1
ATOM 826 O O . CYS A 1 106 ? -6.719 -8.603 10.853 1.00 97.50 106 CYS A O 1
ATOM 828 N N . ASP A 1 107 ? -4.926 -7.463 11.633 1.00 95.81 107 ASP A N 1
ATOM 829 C CA . ASP A 1 107 ? -4.692 -8.235 12.859 1.00 95.81 107 ASP A CA 1
ATOM 830 C C . ASP A 1 107 ? -5.162 -7.432 14.091 1.00 95.81 107 ASP A C 1
ATOM 832 O O . ASP A 1 107 ? -5.617 -7.991 15.088 1.00 95.81 107 ASP A O 1
ATOM 836 N N . ASN A 1 108 ? -5.061 -6.099 14.023 1.00 95.12 108 ASN A N 1
ATOM 837 C CA . ASN A 1 108 ? -5.605 -5.130 14.977 1.00 95.12 108 ASN A CA 1
ATOM 838 C C . ASN A 1 108 ? -5.882 -3.790 14.267 1.00 95.12 108 ASN A C 1
ATOM 840 O O . ASN A 1 108 ? -5.649 -3.655 13.068 1.00 95.12 108 ASN A O 1
ATOM 844 N N . GLU A 1 109 ? -6.344 -2.781 15.006 1.00 94.31 109 GLU A N 1
ATOM 845 C CA . GLU A 1 109 ? -6.717 -1.462 14.458 1.00 94.31 109 GLU A CA 1
ATOM 846 C C . GLU A 1 109 ? -5.579 -0.726 13.722 1.00 94.31 109 GLU A C 1
ATOM 848 O O . GLU A 1 109 ? -5.827 0.157 12.902 1.00 94.31 109 GLU A O 1
ATOM 853 N N . ASN A 1 110 ? -4.318 -1.082 13.986 1.00 96.25 110 ASN A N 1
ATOM 854 C CA . ASN A 1 110 ? -3.152 -0.381 13.452 1.00 96.25 110 ASN A CA 1
ATOM 855 C C . ASN A 1 110 ? -2.206 -1.268 12.645 1.00 96.25 110 ASN A C 1
ATOM 857 O O . ASN A 1 110 ? -1.168 -0.786 12.201 1.00 96.25 110 ASN A O 1
ATOM 861 N N . SER A 1 111 ? -2.498 -2.548 12.441 1.00 97.06 111 SER A N 1
ATOM 862 C CA . SER A 1 111 ? -1.592 -3.428 11.701 1.00 97.06 111 SER A CA 1
ATOM 863 C C . SER A 1 111 ? -2.286 -4.671 11.182 1.00 97.06 111 SER A C 1
ATOM 865 O O . SER A 1 111 ? -3.387 -5.027 11.607 1.00 97.06 111 SER A O 1
ATOM 867 N N . GLY A 1 112 ? -1.621 -5.330 10.246 1.00 96.69 112 GLY A N 1
ATOM 868 C CA . GLY A 1 112 ? -2.085 -6.585 9.697 1.00 96.69 112 GLY A CA 1
ATOM 869 C C . GLY A 1 112 ? -1.166 -7.113 8.614 1.00 96.69 112 GLY A C 1
ATOM 870 O O . GLY A 1 112 ? 0.001 -6.719 8.488 1.00 96.6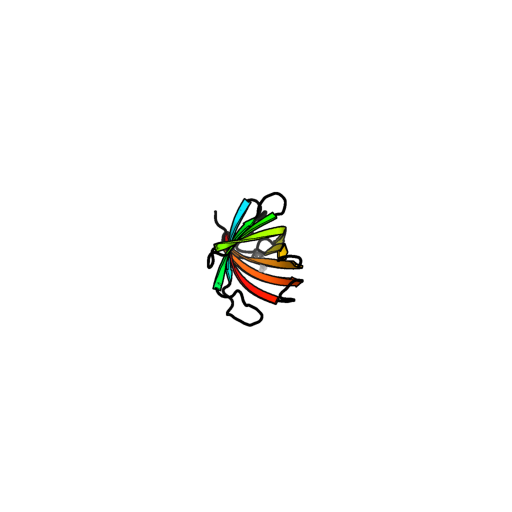9 112 GLY A O 1
ATOM 871 N N . VAL A 1 113 ? -1.721 -7.986 7.788 1.00 97.12 113 VAL A N 1
ATOM 872 C CA . VAL A 1 113 ? -1.065 -8.502 6.590 1.00 97.12 113 VAL A CA 1
ATOM 873 C C . VAL A 1 113 ? -1.623 -7.829 5.347 1.00 97.12 113 VAL A C 1
ATOM 875 O O . VAL A 1 113 ? -2.763 -7.369 5.310 1.00 97.12 113 VAL A O 1
ATOM 878 N N . TYR A 1 114 ? -0.823 -7.795 4.293 1.00 96.94 114 TYR A N 1
ATOM 879 C CA . TYR A 1 114 ? -1.308 -7.482 2.966 1.00 96.94 114 TYR A CA 1
ATOM 880 C C . TYR A 1 114 ? -0.812 -8.489 1.940 1.00 96.94 114 TYR A C 1
ATOM 882 O O . TYR A 1 114 ? 0.314 -8.985 2.010 1.00 96.94 114 TYR A O 1
ATOM 890 N N . PHE A 1 115 ? -1.669 -8.758 0.964 1.00 94.75 115 PHE A N 1
ATOM 891 C CA . PHE A 1 115 ? -1.318 -9.477 -0.248 1.00 94.75 115 PHE A CA 1
ATOM 892 C C . PHE A 1 115 ? -1.114 -8.474 -1.380 1.00 94.75 115 PHE A C 1
ATOM 894 O O . PHE A 1 115 ? -2.039 -7.751 -1.752 1.00 94.75 115 PHE A O 1
ATOM 901 N N . TYR A 1 116 ? 0.103 -8.418 -1.901 1.00 94.12 116 TYR A N 1
ATOM 902 C CA . TYR A 1 116 ? 0.456 -7.667 -3.096 1.00 94.12 116 TYR A CA 1
ATOM 903 C C . TYR A 1 116 ? 0.247 -8.539 -4.328 1.00 94.12 116 TYR A C 1
ATOM 905 O O . TYR A 1 116 ? 0.691 -9.689 -4.357 1.00 94.12 116 TYR A O 1
ATOM 913 N N . GLN A 1 117 ? -0.348 -7.968 -5.370 1.00 93.38 117 GLN A N 1
ATOM 914 C CA . GLN A 1 117 ? -0.452 -8.593 -6.680 1.00 93.38 117 GLN A CA 1
ATOM 915 C C . GLN A 1 117 ? -0.231 -7.565 -7.784 1.00 93.38 117 GLN A C 1
ATOM 917 O O . GLN A 1 117 ? -0.991 -6.611 -7.901 1.00 93.38 117 GLN A O 1
ATOM 922 N N . GLN A 1 118 ? 0.787 -7.774 -8.614 1.00 92.25 118 GLN A N 1
ATOM 923 C CA . GLN A 1 118 ? 1.012 -7.006 -9.836 1.00 92.25 118 GLN A CA 1
ATOM 924 C C . GLN A 1 118 ? 0.403 -7.753 -11.018 1.00 92.25 118 GLN A C 1
ATOM 926 O O . GLN A 1 118 ? 0.669 -8.944 -11.186 1.00 92.25 118 GLN A O 1
ATOM 931 N N . SER A 1 119 ? -0.393 -7.053 -11.820 1.00 88.19 119 SER A N 1
ATOM 932 C CA . SER A 1 119 ? -1.033 -7.585 -13.028 1.00 88.19 119 SER A CA 1
ATOM 933 C C . SER A 1 119 ? -0.401 -7.073 -14.324 1.00 88.19 119 SER A C 1
ATOM 935 O O . SER A 1 119 ? -0.666 -7.628 -15.387 1.00 88.19 119 SER A O 1
ATOM 937 N N . ASP A 1 120 ? 0.412 -6.014 -14.248 1.00 83.81 120 ASP A N 1
ATOM 938 C CA . ASP A 1 120 ? 1.092 -5.417 -15.400 1.00 83.81 120 ASP A CA 1
ATOM 939 C C . ASP A 1 120 ? 2.358 -4.647 -14.974 1.00 83.81 120 ASP A C 1
ATOM 941 O O . ASP A 1 120 ? 2.462 -4.195 -13.828 1.00 83.81 120 ASP A O 1
ATOM 945 N N . GLY A 1 121 ? 3.319 -4.478 -15.888 1.00 79.06 121 GLY A N 1
ATOM 946 C CA . GLY A 1 121 ? 4.530 -3.666 -15.705 1.00 79.06 121 GLY A CA 1
ATOM 947 C C . GLY A 1 121 ? 5.858 -4.399 -15.938 1.00 79.06 121 GLY A C 1
ATOM 948 O O . GLY A 1 121 ? 5.908 -5.552 -16.359 1.00 79.06 121 GLY A O 1
ATOM 949 N N . VAL A 1 122 ? 6.975 -3.717 -15.640 1.00 69.94 122 VAL A N 1
ATOM 950 C CA . VAL A 1 122 ? 8.364 -4.147 -15.950 1.00 69.94 122 VAL A CA 1
ATOM 951 C C . VAL A 1 122 ? 8.715 -5.539 -15.407 1.00 69.94 122 VAL A C 1
ATOM 953 O O . VAL A 1 122 ? 9.482 -6.265 -16.031 1.00 69.94 122 VAL A O 1
ATOM 956 N N . ALA A 1 123 ? 8.140 -5.909 -14.262 1.00 69.62 123 ALA A N 1
ATOM 957 C CA . ALA A 1 123 ? 8.368 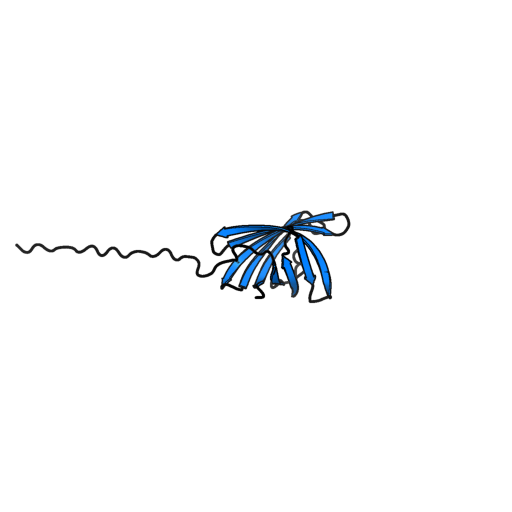-7.195 -13.602 1.00 69.62 123 ALA A CA 1
ATOM 958 C C . ALA A 1 123 ? 7.313 -8.273 -13.937 1.00 69.62 123 ALA A C 1
ATOM 960 O O . ALA A 1 123 ? 7.365 -9.360 -13.368 1.00 69.62 123 ALA A O 1
ATOM 961 N N . GLY A 1 124 ? 6.355 -7.985 -14.827 1.00 74.88 124 GLY A N 1
ATOM 962 C CA . GLY A 1 124 ? 5.259 -8.896 -15.167 1.00 74.88 124 GLY A CA 1
ATOM 963 C C . GLY A 1 124 ? 4.324 -9.199 -13.990 1.00 74.88 124 GLY A C 1
ATOM 964 O O . GLY A 1 124 ? 4.133 -8.368 -13.100 1.00 74.88 124 GLY A O 1
ATOM 965 N N . ASN A 1 125 ? 3.739 -10.401 -13.994 1.00 83.69 125 ASN A N 1
ATOM 966 C CA . ASN A 1 125 ? 2.845 -10.869 -12.935 1.00 83.69 125 ASN A CA 1
ATOM 967 C C . ASN A 1 125 ? 3.643 -11.381 -11.734 1.00 83.69 125 ASN A C 1
ATOM 969 O O . ASN A 1 125 ? 4.420 -12.329 -11.856 1.00 83.69 125 ASN A O 1
ATOM 973 N N . ARG A 1 126 ? 3.415 -10.793 -10.558 1.00 85.31 126 ARG A N 1
ATOM 974 C CA . ARG A 1 126 ? 4.049 -11.221 -9.301 1.00 85.31 126 ARG A CA 1
ATOM 975 C C . ARG A 1 126 ? 3.120 -11.027 -8.114 1.00 85.31 126 ARG A C 1
ATOM 977 O O . ARG A 1 126 ? 2.230 -10.179 -8.149 1.00 85.31 126 ARG A O 1
ATOM 984 N N . SER A 1 127 ? 3.362 -11.787 -7.053 1.00 87.75 127 SER A N 1
ATOM 985 C CA . SER A 1 127 ? 2.607 -11.681 -5.809 1.00 87.75 127 SER A CA 1
ATOM 986 C C . SER A 1 127 ? 3.460 -11.979 -4.585 1.00 87.75 127 SER A C 1
ATOM 988 O O . SER A 1 127 ? 4.330 -12.851 -4.637 1.00 87.75 127 SER A O 1
ATOM 990 N N . ASN A 1 128 ? 3.170 -11.313 -3.472 1.00 87.62 128 ASN A N 1
ATOM 991 C CA . ASN A 1 128 ? 3.813 -11.556 -2.182 1.00 87.62 128 ASN A CA 1
ATOM 992 C C . ASN A 1 128 ? 2.873 -11.210 -1.023 1.00 87.62 128 ASN A C 1
ATOM 994 O O . ASN A 1 128 ? 2.028 -10.327 -1.135 1.00 87.62 128 ASN A O 1
ATOM 998 N N . THR A 1 129 ? 3.067 -11.887 0.107 1.00 91.19 129 THR A N 1
ATOM 999 C CA . THR A 1 129 ? 2.394 -11.576 1.376 1.00 91.19 129 THR A CA 1
ATOM 1000 C C . THR A 1 129 ? 3.369 -10.860 2.297 1.00 91.19 129 THR A C 1
ATOM 1002 O O . THR A 1 129 ? 4.564 -11.165 2.306 1.00 91.19 129 THR A O 1
ATOM 1005 N N . SER A 1 130 ? 2.908 -9.847 3.016 1.00 94.69 130 SER A N 1
ATOM 1006 C CA . SER A 1 130 ? 3.762 -8.931 3.780 1.00 94.69 130 SER A CA 1
ATOM 1007 C C . SER A 1 130 ? 2.963 -8.251 4.897 1.00 94.69 130 SER A C 1
ATOM 1009 O O . SER A 1 130 ? 1.763 -8.485 4.999 1.00 94.69 130 SER A O 1
ATOM 1011 N N . HIS A 1 131 ? 3.599 -7.434 5.742 1.00 96.50 131 HIS A N 1
ATOM 1012 C CA . HIS A 1 131 ? 2.924 -6.762 6.864 1.00 96.50 131 HIS A CA 1
ATOM 1013 C C . HIS A 1 131 ? 2.776 -5.263 6.643 1.00 96.50 131 HIS A C 1
ATOM 1015 O O . HIS A 1 131 ? 3.679 -4.621 6.100 1.00 96.50 131 HIS A O 1
ATOM 1021 N N . TYR A 1 132 ? 1.660 -4.706 7.106 1.00 97.75 132 TYR A N 1
ATOM 1022 C CA . TYR A 1 132 ? 1.463 -3.265 7.175 1.00 97.75 132 TYR A CA 1
ATOM 1023 C C . TYR A 1 132 ? 1.304 -2.798 8.622 1.00 97.75 132 TYR A C 1
ATOM 1025 O O . TYR A 1 132 ? 0.767 -3.515 9.468 1.00 97.75 132 TYR A O 1
ATOM 1033 N N . TYR A 1 133 ? 1.719 -1.561 8.875 1.00 97.88 133 TYR A N 1
ATOM 1034 C CA . TYR A 1 133 ? 1.512 -0.854 10.133 1.00 97.88 133 TYR A CA 1
ATOM 1035 C C . TYR A 1 133 ? 1.047 0.565 9.830 1.00 97.88 133 TYR A C 1
ATOM 1037 O O . TYR A 1 133 ? 1.696 1.282 9.073 1.00 97.88 133 TYR A O 1
ATOM 1045 N N . LEU A 1 134 ? -0.073 0.969 10.407 1.00 96.81 134 LEU A N 1
ATOM 1046 C CA . LEU A 1 134 ? -0.615 2.312 10.316 1.00 96.81 134 LEU A CA 1
ATOM 1047 C C . LEU A 1 134 ? 0.073 3.208 11.343 1.00 96.81 134 LEU A C 1
ATOM 1049 O O . LEU A 1 134 ? 0.070 2.903 12.537 1.00 96.81 134 LEU A O 1
ATOM 1053 N N . LEU A 1 135 ? 0.642 4.314 10.876 1.00 91.88 135 LEU A N 1
ATOM 1054 C CA . LEU A 1 135 ? 1.194 5.345 11.743 1.00 91.88 135 LEU A CA 1
ATOM 1055 C C . LEU A 1 135 ? 0.071 6.329 12.089 1.00 91.88 135 LEU A C 1
ATOM 1057 O O . LEU A 1 135 ? -0.568 6.875 11.188 1.00 91.88 135 LEU A O 1
ATOM 1061 N N . ASN A 1 136 ? -0.185 6.494 13.388 1.00 66.19 136 ASN A N 1
ATOM 1062 C CA . ASN A 1 136 ? -1.122 7.488 13.918 1.00 66.19 136 ASN A CA 1
ATOM 1063 C C . ASN A 1 136 ? -0.484 8.877 13.958 1.00 66.19 136 ASN A C 1
ATOM 1065 O O . ASN A 1 136 ? 0.716 8.953 14.312 1.00 66.19 136 ASN A O 1
#

Organism: Yersinia intermedia (NCBI:txid631)